Protein AF-A0A6C1QNV3-F1 (afdb_monomer)

Solvent-accessible surface area (backbone atoms only — not comparable to full-atom values): 4868 Å² total; per-residue (Å²): 108,71,67,57,54,51,50,50,52,52,50,52,51,50,52,51,50,49,53,50,65,73,48,50,62,69,36,82,45,78,56,98,91,48,71,49,75,43,33,53,51,60,54,51,51,52,50,52,50,50,52,50,53,52,52,48,51,48,62,67,75,62,63,73,81,75,72,74,79,58,72,70,62,56,55,56,63,63,76,73,109

Structure (mmCIF, N/CA/C/O backbone):
data_AF-A0A6C1QNV3-F1
#
_entry.id   AF-A0A6C1QNV3-F1
#
loop_
_atom_site.group_PDB
_atom_site.id
_atom_site.type_symbol
_atom_site.label_atom_id
_atom_site.label_alt_id
_atom_site.label_comp_id
_atom_site.label_asym_id
_atom_site.label_entity_id
_atom_site.label_seq_id
_atom_site.pdbx_PDB_ins_code
_atom_site.Cartn_x
_atom_site.Cartn_y
_atom_site.Cartn_z
_atom_site.occupancy
_atom_site.B_iso_or_equiv
_atom_site.auth_seq_id
_atom_site.auth_comp_id
_atom_site.auth_asym_id
_atom_site.auth_atom_id
_atom_site.pdbx_PDB_model_num
ATOM 1 N N . MET A 1 1 ? -17.074 5.561 -25.066 1.00 69.12 1 MET A N 1
ATOM 2 C CA . MET A 1 1 ? -16.170 4.597 -24.385 1.00 69.12 1 MET A CA 1
ATOM 3 C C . MET A 1 1 ? -15.281 5.229 -23.306 1.00 69.12 1 MET A C 1
ATOM 5 O O . MET A 1 1 ? -15.269 4.718 -22.197 1.00 69.12 1 MET A O 1
ATOM 9 N N . ARG A 1 2 ? -14.571 6.343 -23.563 1.00 84.44 2 ARG A N 1
ATOM 10 C CA . ARG A 1 2 ? -13.666 6.975 -22.570 1.00 84.44 2 ARG A CA 1
ATOM 11 C C . ARG A 1 2 ? -14.370 7.445 -21.284 1.00 84.44 2 ARG A C 1
ATOM 13 O O . ARG A 1 2 ? -13.881 7.167 -20.199 1.00 84.44 2 ARG A O 1
ATOM 20 N N . LYS A 1 3 ? -15.551 8.069 -21.402 1.00 90.69 3 LYS A N 1
ATOM 21 C CA . LYS A 1 3 ? -16.381 8.491 -20.252 1.00 90.69 3 LYS A CA 1
ATOM 22 C C . LYS A 1 3 ? -16.890 7.307 -19.417 1.00 90.69 3 LYS A C 1
ATOM 24 O O . LYS A 1 3 ? -16.900 7.385 -18.200 1.00 90.69 3 LYS A O 1
ATOM 29 N N . VAL A 1 4 ? -17.236 6.198 -20.076 1.00 94.50 4 VAL A N 1
ATOM 30 C CA . VAL A 1 4 ? -17.664 4.952 -19.412 1.00 94.50 4 VAL A CA 1
ATOM 31 C C . VAL A 1 4 ? -16.497 4.310 -18.662 1.00 94.50 4 VAL A C 1
ATOM 33 O O . VAL A 1 4 ? -16.654 3.951 -17.505 1.00 94.50 4 VAL A O 1
ATOM 36 N N . LYS A 1 5 ? -15.305 4.239 -19.276 1.00 92.62 5 LYS A N 1
ATOM 37 C CA . LYS A 1 5 ? -14.085 3.774 -18.593 1.00 92.62 5 LYS A CA 1
ATOM 38 C C . LYS A 1 5 ? -13.753 4.636 -17.374 1.00 92.62 5 LYS A C 1
ATOM 40 O O . LYS A 1 5 ? -13.462 4.087 -16.322 1.00 92.62 5 LYS A O 1
ATOM 45 N N . LEU A 1 6 ? -13.827 5.963 -17.503 1.00 95.88 6 LEU A N 1
ATOM 46 C CA . LEU A 1 6 ? -13.601 6.875 -16.378 1.00 95.88 6 LEU A CA 1
ATOM 47 C C . LEU A 1 6 ? -14.637 6.678 -15.268 1.00 95.88 6 LEU A C 1
ATOM 49 O O . LEU A 1 6 ? -14.249 6.570 -14.113 1.00 95.88 6 LEU A O 1
ATOM 53 N N . GLY A 1 7 ? -15.923 6.563 -15.612 1.00 97.62 7 GLY A N 1
ATOM 54 C CA . GLY A 1 7 ? -16.981 6.275 -14.642 1.00 97.62 7 GLY A CA 1
ATOM 55 C C . GLY A 1 7 ? -16.774 4.942 -13.920 1.00 97.62 7 GLY A C 1
ATOM 56 O O . GLY A 1 7 ? -16.916 4.882 -12.705 1.00 97.62 7 GLY A O 1
ATOM 57 N N . LEU A 1 8 ? -16.361 3.897 -14.645 1.00 96.94 8 LEU A N 1
ATOM 58 C CA . LEU A 1 8 ? -16.058 2.587 -14.069 1.00 96.94 8 LEU A CA 1
ATOM 59 C C . LEU A 1 8 ? -14.863 2.645 -13.111 1.00 96.94 8 LEU A C 1
ATOM 61 O O . LEU A 1 8 ? -14.940 2.091 -12.021 1.00 96.94 8 LEU A O 1
ATOM 65 N N . ILE A 1 9 ? -13.781 3.332 -13.497 1.00 96.69 9 ILE A N 1
ATOM 66 C CA . ILE A 1 9 ? -12.609 3.525 -12.632 1.00 96.69 9 ILE A CA 1
ATOM 67 C C . ILE A 1 9 ? -13.021 4.268 -11.361 1.00 96.69 9 ILE A C 1
ATOM 69 O O . ILE A 1 9 ? -12.684 3.822 -10.271 1.00 96.69 9 ILE A O 1
ATOM 73 N N . LEU A 1 10 ? -13.800 5.347 -11.488 1.00 97.06 10 LEU A N 1
ATOM 74 C CA . LEU A 1 10 ? -14.267 6.124 -10.342 1.00 97.06 10 LEU A CA 1
ATOM 75 C C . LEU A 1 10 ? -15.123 5.276 -9.391 1.00 97.06 10 LEU A C 1
ATOM 77 O O . LEU A 1 10 ? -14.934 5.326 -8.178 1.00 97.06 10 LEU A O 1
ATOM 81 N N . ALA A 1 11 ? -16.035 4.472 -9.945 1.00 97.38 11 ALA A N 1
ATOM 82 C CA . ALA A 1 11 ? -16.876 3.566 -9.173 1.00 97.38 11 ALA A CA 1
ATOM 83 C C . ALA A 1 11 ? -16.040 2.500 -8.449 1.00 97.38 11 ALA A C 1
ATOM 85 O O . ALA A 1 11 ? -16.241 2.282 -7.257 1.00 97.38 11 ALA A O 1
ATOM 86 N N . LEU A 1 12 ? -15.064 1.885 -9.129 1.00 96.75 12 LEU A N 1
ATOM 87 C CA . LEU A 1 12 ? -14.154 0.919 -8.508 1.00 96.75 12 LEU A CA 1
ATOM 88 C C . LEU A 1 12 ? -13.343 1.555 -7.376 1.00 96.75 12 LEU A C 1
ATOM 90 O O . LEU A 1 12 ? -13.219 0.968 -6.304 1.00 96.75 12 LEU A O 1
ATOM 94 N N . SER A 1 13 ? -12.811 2.759 -7.600 1.00 93.81 13 SER 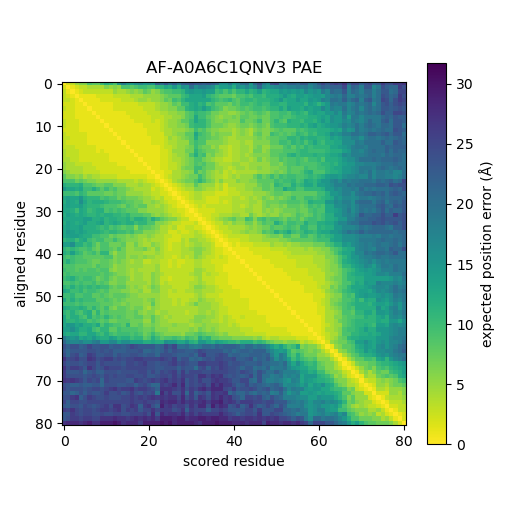A N 1
ATOM 95 C CA . SER A 1 13 ? -12.082 3.511 -6.579 1.00 93.81 13 SER A CA 1
ATOM 96 C C . SER A 1 13 ? -12.962 3.803 -5.368 1.00 93.81 13 SER A C 1
ATOM 98 O O . SER A 1 13 ? -12.515 3.622 -4.240 1.00 93.81 13 SER A O 1
ATOM 100 N N . LEU A 1 14 ? -14.220 4.197 -5.582 1.00 97.06 14 LEU A N 1
ATOM 101 C CA . LEU A 1 14 ? -15.156 4.461 -4.493 1.00 97.06 14 LEU A CA 1
ATOM 102 C C . LEU A 1 14 ? -15.474 3.189 -3.696 1.00 97.06 14 LEU A C 1
ATOM 104 O O . LEU A 1 14 ? -15.423 3.215 -2.470 1.00 97.06 14 LEU A O 1
ATOM 108 N N . VAL A 1 15 ? -15.743 2.069 -4.374 1.00 96.19 15 VAL A N 1
ATOM 109 C CA . VAL A 1 15 ? -15.966 0.766 -3.723 1.00 96.19 15 VAL A CA 1
ATOM 110 C C . VAL A 1 15 ? -14.750 0.361 -2.894 1.00 96.19 15 VAL A C 1
ATOM 112 O O . VAL A 1 15 ? -14.904 -0.059 -1.751 1.00 96.19 15 VAL A O 1
ATOM 115 N N . LEU A 1 16 ? -13.541 0.534 -3.430 1.00 89.25 16 LEU A N 1
ATOM 116 C CA . LEU A 1 16 ? -12.309 0.229 -2.710 1.00 89.25 16 LE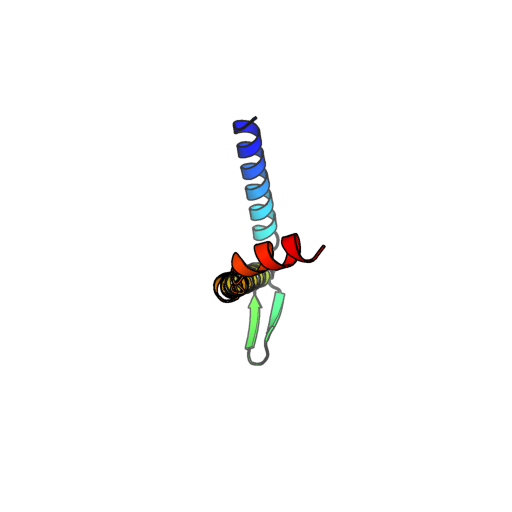U A CA 1
ATOM 117 C C . LEU A 1 16 ? -12.167 1.082 -1.442 1.00 89.25 16 LEU A C 1
ATOM 119 O O . LEU A 1 16 ? -11.868 0.544 -0.379 1.00 89.25 16 LEU A O 1
ATOM 123 N N . VAL A 1 17 ? -12.425 2.391 -1.529 1.00 90.56 17 VAL A N 1
ATOM 124 C CA . VAL A 1 17 ? -12.406 3.292 -0.364 1.00 90.56 17 VAL A CA 1
ATOM 125 C C . VAL A 1 17 ? -13.441 2.865 0.676 1.00 90.56 17 VAL A C 1
ATOM 127 O O . VAL A 1 17 ? -13.138 2.843 1.866 1.00 90.56 17 VAL A O 1
ATOM 130 N N . LEU A 1 18 ? -14.645 2.477 0.251 1.00 92.56 18 LEU A N 1
ATOM 131 C CA . LEU A 1 18 ? -15.675 1.991 1.167 1.00 92.56 18 LEU A CA 1
ATOM 132 C C . LEU A 1 18 ? -15.248 0.699 1.864 1.00 92.56 18 LEU A C 1
ATOM 134 O O . LEU A 1 18 ? -15.387 0.610 3.079 1.00 92.56 18 LEU A O 1
ATOM 138 N N . LEU A 1 19 ? -14.672 -0.263 1.138 1.00 87.12 19 LEU A N 1
ATOM 139 C CA . LEU A 1 19 ? -14.130 -1.484 1.737 1.00 87.12 19 LEU A CA 1
ATOM 140 C C . LEU A 1 19 ? -13.048 -1.160 2.771 1.00 87.12 19 LEU A C 1
ATOM 142 O O . LEU A 1 19 ? -13.079 -1.711 3.866 1.00 87.12 19 LEU A O 1
ATOM 146 N N . VAL A 1 20 ? -12.140 -0.232 2.465 1.00 85.12 20 VAL A N 1
ATOM 147 C CA . VAL A 1 20 ? -11.101 0.237 3.394 1.00 85.12 20 VAL A CA 1
ATOM 148 C C . VAL A 1 20 ? -11.719 0.796 4.674 1.00 85.12 20 VAL A C 1
ATOM 150 O O . VAL A 1 20 ? -11.376 0.338 5.760 1.00 85.12 20 VAL A O 1
ATOM 153 N N . VAL A 1 21 ? -12.638 1.757 4.550 1.00 86.56 21 VAL A N 1
ATOM 15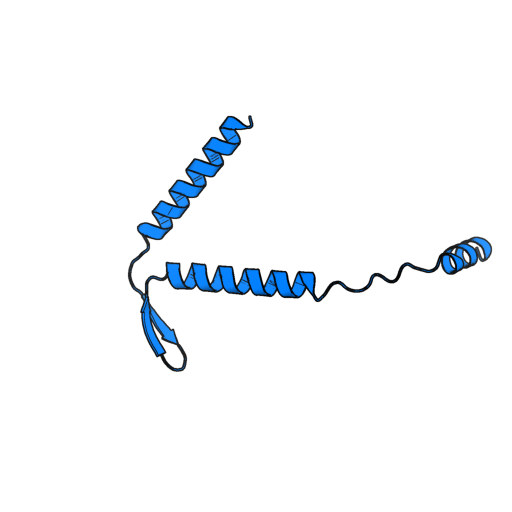4 C CA . VAL A 1 21 ? -13.247 2.454 5.694 1.00 86.56 21 VAL A CA 1
ATOM 1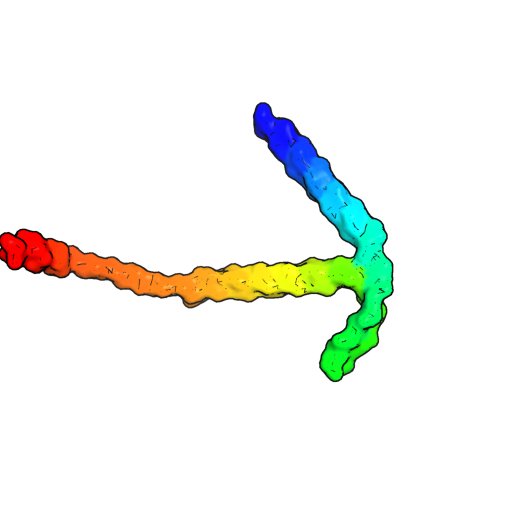55 C C . VAL A 1 21 ? -14.106 1.503 6.528 1.00 86.56 21 VAL A C 1
ATOM 157 O O . VAL A 1 21 ? -14.044 1.541 7.755 1.00 86.56 21 VAL A O 1
ATOM 160 N N . GLN A 1 22 ? -14.858 0.609 5.884 1.00 87.69 22 GLN A N 1
ATOM 161 C CA . GLN A 1 22 ? -15.694 -0.382 6.568 1.00 87.69 22 GLN A CA 1
ATOM 162 C C . GLN A 1 22 ? -14.872 -1.464 7.281 1.00 87.69 22 GLN A C 1
ATOM 164 O O . GLN A 1 22 ? -15.321 -1.997 8.290 1.00 87.69 22 GLN A O 1
ATOM 169 N N . ASN A 1 23 ? -13.658 -1.763 6.812 1.00 83.62 23 ASN A N 1
ATOM 170 C CA . ASN A 1 23 ? -12.770 -2.770 7.403 1.00 83.62 23 ASN A CA 1
ATOM 171 C C . ASN A 1 23 ? -11.683 -2.137 8.295 1.00 83.62 23 ASN A C 1
ATOM 173 O O . ASN A 1 23 ? -10.540 -2.596 8.335 1.00 83.62 23 ASN A O 1
ATOM 177 N N . THR A 1 24 ? -12.032 -1.075 9.029 1.00 86.56 24 THR A N 1
ATOM 178 C CA . THR A 1 24 ? -11.137 -0.389 9.983 1.00 86.56 24 THR A CA 1
ATOM 179 C C . THR A 1 24 ? -11.132 -1.000 11.386 1.00 86.56 24 THR A C 1
ATOM 181 O O . THR A 1 24 ? -10.548 -0.420 12.302 1.00 86.56 24 THR A O 1
ATOM 184 N N . SER A 1 25 ? -11.728 -2.182 11.571 1.00 86.50 25 SER A N 1
ATOM 185 C CA . SER A 1 25 ? -11.692 -2.896 12.848 1.00 86.50 25 SER A CA 1
ATOM 186 C C . SER A 1 25 ? -10.242 -3.082 13.331 1.00 86.50 25 SER A C 1
ATOM 188 O O . SER A 1 25 ? -9.402 -3.584 12.572 1.00 86.50 25 SER A O 1
ATOM 190 N N . PRO A 1 26 ? -9.919 -2.662 14.568 1.00 85.75 26 PRO A N 1
ATOM 191 C CA . PRO A 1 26 ? -8.564 -2.744 15.089 1.00 85.75 26 PRO A CA 1
ATOM 192 C C . PRO A 1 26 ? -8.162 -4.207 15.274 1.00 85.75 26 PRO A C 1
ATOM 194 O O . PRO A 1 26 ? -8.898 -5.003 15.856 1.00 85.75 26 PRO A O 1
ATOM 197 N N . VAL A 1 27 ? -6.977 -4.561 14.779 1.00 87.94 27 VAL A N 1
ATOM 198 C CA . VAL A 1 27 ? -6.364 -5.869 15.009 1.00 87.94 27 VAL A CA 1
ATOM 199 C C . VAL A 1 27 ? -5.130 -5.704 15.879 1.00 87.94 27 VAL A C 1
ATOM 201 O O . VAL A 1 27 ? -4.403 -4.711 15.796 1.00 87.94 27 VAL A O 1
ATOM 204 N N . ARG A 1 28 ? -4.873 -6.693 16.733 1.00 88.38 28 ARG A N 1
ATOM 205 C CA . ARG A 1 28 ? -3.716 -6.670 17.624 1.00 88.38 28 ARG A CA 1
ATOM 206 C C . ARG A 1 28 ? -2.463 -7.092 16.860 1.00 88.38 28 ARG A C 1
ATOM 208 O O . ARG A 1 28 ? -2.217 -8.281 16.668 1.00 88.38 28 ARG A O 1
ATOM 215 N N . GLY A 1 29 ? -1.671 -6.115 16.434 1.00 87.31 29 GLY A N 1
ATOM 216 C CA . GLY A 1 29 ? -0.372 -6.332 15.810 1.00 87.31 29 GLY A CA 1
ATOM 217 C C . GLY A 1 29 ? 0.710 -6.575 16.860 1.00 87.31 29 GLY A C 1
ATOM 218 O O . GLY A 1 29 ? 0.841 -5.812 17.820 1.00 87.31 29 GLY A O 1
ATOM 219 N N . ARG A 1 30 ? 1.504 -7.634 16.677 1.00 89.38 30 ARG A N 1
ATOM 220 C CA . ARG A 1 30 ? 2.723 -7.894 17.451 1.00 89.38 30 ARG A CA 1
ATOM 221 C C . ARG A 1 30 ? 3.921 -7.921 16.512 1.00 89.38 30 ARG A C 1
ATOM 223 O O . ARG A 1 30 ? 4.045 -8.810 15.678 1.00 89.38 30 ARG A O 1
ATOM 230 N N . PHE A 1 31 ? 4.784 -6.933 16.676 1.00 86.00 31 PHE A N 1
ATOM 231 C CA . PHE A 1 31 ? 6.114 -6.862 16.096 1.00 86.00 31 PHE A CA 1
ATOM 232 C C . PHE A 1 31 ? 7.148 -7.316 17.125 1.00 86.00 31 PHE A C 1
ATOM 234 O O . PHE A 1 31 ? 6.851 -7.450 18.311 1.00 86.00 31 PHE A O 1
ATOM 241 N N . LEU A 1 32 ? 8.382 -7.519 16.664 1.00 87.31 32 LEU A N 1
ATOM 242 C CA . LEU A 1 32 ? 9.465 -8.079 17.475 1.00 87.31 32 LEU A CA 1
ATOM 243 C C . LEU A 1 32 ? 9.738 -7.285 18.768 1.00 87.31 32 LEU A C 1
ATOM 245 O O . LEU A 1 32 ? 10.024 -7.880 19.798 1.00 87.31 32 LEU A O 1
ATOM 249 N N . TRP A 1 33 ? 9.596 -5.957 18.719 1.00 93.38 33 TRP A N 1
ATOM 250 C CA . TRP A 1 33 ? 9.856 -5.048 19.846 1.00 93.38 33 TRP A CA 1
ATOM 251 C C . TRP A 1 33 ? 8.659 -4.158 20.203 1.00 93.38 33 TRP A C 1
ATOM 253 O O . TRP A 1 33 ? 8.794 -3.228 20.993 1.00 93.38 33 TRP A O 1
ATOM 263 N N . TYR A 1 34 ? 7.496 -4.382 19.587 1.00 87.88 34 TYR A N 1
ATOM 264 C CA . TYR A 1 34 ? 6.362 -3.468 19.706 1.00 87.88 34 TYR A CA 1
ATOM 265 C C . TYR A 1 34 ? 5.028 -4.191 19.538 1.00 87.88 34 TYR A C 1
ATOM 267 O O . TYR A 1 34 ? 4.888 -5.066 18.689 1.00 87.88 34 TYR A O 1
ATOM 275 N N . SER A 1 35 ? 4.019 -3.802 20.311 1.00 89.31 35 SER A N 1
ATOM 276 C CA . SER A 1 35 ? 2.654 -4.299 20.152 1.00 89.31 35 SER A CA 1
ATOM 277 C C . SER A 1 35 ? 1.672 -3.143 20.185 1.00 89.31 35 SER A C 1
ATOM 279 O O . SER A 1 35 ? 1.721 -2.339 21.115 1.00 89.31 35 SER A O 1
ATOM 281 N N . ALA A 1 36 ? 0.768 -3.091 19.213 1.00 88.31 36 ALA A N 1
ATOM 282 C CA . ALA A 1 36 ? -0.261 -2.064 19.131 1.00 88.31 36 ALA A CA 1
ATOM 283 C C . ALA A 1 36 ? -1.528 -2.600 18.471 1.00 88.31 36 ALA A C 1
ATOM 285 O O . ALA A 1 36 ? -1.492 -3.549 17.685 1.00 88.31 36 ALA A O 1
ATOM 286 N N . GLU A 1 37 ? -2.651 -1.968 18.787 1.00 90.06 37 GLU A N 1
ATOM 287 C CA . GLU A 1 37 ? -3.903 -2.169 18.072 1.00 90.06 37 GLU A CA 1
ATOM 288 C C . GLU A 1 37 ? -3.948 -1.198 16.901 1.00 90.06 37 GLU A C 1
ATOM 290 O O . GLU A 1 37 ? -4.003 0.017 17.076 1.00 90.06 37 GLU A O 1
ATOM 295 N N . VAL A 1 38 ? -3.856 -1.748 15.694 1.00 85.88 38 VAL A N 1
ATOM 296 C CA . VAL A 1 38 ? -3.844 -0.977 14.454 1.00 85.88 38 VAL A CA 1
ATOM 297 C C . VAL A 1 38 ? -4.878 -1.558 13.495 1.00 85.88 38 VAL A C 1
ATOM 299 O O . VAL A 1 38 ? -5.035 -2.777 13.431 1.00 85.88 38 VAL A O 1
ATOM 302 N N . PRO A 1 39 ? -5.599 -0.728 12.729 1.00 88.25 39 PRO A N 1
ATOM 303 C CA . PRO A 1 39 ? -6.451 -1.215 11.653 1.00 88.25 39 PRO A CA 1
ATOM 304 C C . PRO A 1 39 ? -5.644 -2.050 10.653 1.00 88.25 39 PRO A C 1
ATOM 306 O O . PRO A 1 39 ? -4.594 -1.612 10.175 1.00 88.25 39 PRO A O 1
ATOM 309 N N . ALA A 1 40 ? -6.146 -3.231 10.284 1.00 86.44 40 ALA A N 1
ATOM 310 C CA . ALA A 1 40 ? -5.452 -4.131 9.356 1.00 86.44 40 ALA A CA 1
ATOM 311 C C . ALA A 1 40 ? -5.141 -3.461 8.006 1.00 86.44 40 ALA A C 1
ATOM 313 O O . ALA A 1 40 ? -4.115 -3.736 7.382 1.00 86.44 40 ALA A O 1
ATOM 314 N N . ILE A 1 41 ? -5.990 -2.526 7.575 1.00 87.25 41 ILE A N 1
ATOM 315 C CA . ILE A 1 41 ? -5.794 -1.812 6.318 1.00 87.25 41 ILE A CA 1
ATOM 316 C C . ILE A 1 41 ? -4.553 -0.914 6.313 1.00 87.25 41 ILE A C 1
ATOM 318 O O . ILE A 1 41 ? -3.890 -0.807 5.285 1.00 87.25 41 ILE A O 1
ATOM 322 N N . LEU A 1 42 ? -4.182 -0.325 7.455 1.00 85.50 42 LEU A N 1
ATOM 323 C CA . LEU A 1 42 ? -2.943 0.449 7.566 1.00 85.50 42 LEU A CA 1
ATOM 324 C C . LEU A 1 42 ? -1.732 -0.452 7.324 1.00 85.50 42 LEU A C 1
ATOM 326 O O . LEU A 1 42 ? -0.835 -0.082 6.571 1.00 85.50 42 LEU A O 1
ATOM 330 N N . LEU A 1 43 ? -1.741 -1.663 7.887 1.00 87.19 43 LEU A N 1
ATOM 331 C CA . LEU A 1 43 ? -0.686 -2.649 7.651 1.00 87.19 43 LEU A CA 1
ATOM 332 C C . LEU A 1 43 ? -0.628 -3.069 6.178 1.00 87.19 43 LEU A C 1
ATOM 334 O O . LEU A 1 43 ? 0.457 -3.109 5.603 1.00 87.19 43 LEU A O 1
ATOM 338 N N . LEU A 1 44 ? -1.775 -3.334 5.547 1.00 88.69 44 LEU A N 1
ATOM 339 C CA . LEU A 1 44 ? -1.845 -3.706 4.130 1.00 88.69 44 LEU A CA 1
ATOM 340 C C . LEU A 1 44 ? -1.327 -2.598 3.210 1.00 88.69 44 LEU A C 1
ATOM 342 O O . LEU A 1 44 ? -0.529 -2.867 2.318 1.00 88.69 44 LEU A O 1
ATOM 346 N N . VAL A 1 45 ? -1.736 -1.349 3.437 1.00 89.06 45 VAL A N 1
ATOM 347 C CA . VAL A 1 45 ? -1.286 -0.212 2.625 1.00 89.06 45 VAL A CA 1
ATOM 348 C C . VAL A 1 45 ? 0.212 0.020 2.807 1.00 89.06 45 VAL A C 1
ATOM 350 O O . VAL A 1 45 ? 0.922 0.165 1.815 1.00 89.06 45 VAL A O 1
ATOM 353 N N . LEU A 1 46 ? 0.711 0.007 4.048 1.00 91.06 46 LEU A N 1
ATOM 354 C CA . LEU A 1 46 ? 2.135 0.205 4.330 1.00 91.06 46 LEU A CA 1
ATOM 355 C C . LEU A 1 46 ? 2.999 -0.909 3.729 1.00 91.06 46 LEU A C 1
ATOM 357 O O . LEU A 1 46 ? 4.029 -0.625 3.120 1.00 91.06 46 LEU A O 1
ATOM 361 N N . THR A 1 47 ? 2.576 -2.167 3.856 1.00 92.25 47 THR A N 1
ATOM 362 C CA . THR A 1 47 ? 3.313 -3.309 3.293 1.00 92.25 47 THR A CA 1
ATOM 363 C C . THR A 1 47 ? 3.265 -3.331 1.768 1.00 92.25 47 THR A C 1
ATOM 365 O O . THR A 1 47 ? 4.303 -3.540 1.142 1.00 92.25 47 THR A O 1
ATOM 368 N N . ALA A 1 48 ? 2.114 -3.048 1.154 1.00 94.81 48 ALA A N 1
ATOM 369 C CA . ALA A 1 48 ? 1.990 -2.956 -0.299 1.00 94.81 48 ALA A CA 1
ATOM 370 C C . ALA A 1 48 ? 2.825 -1.803 -0.872 1.00 94.81 48 ALA A C 1
ATOM 372 O O . ALA A 1 48 ? 3.568 -2.003 -1.832 1.00 94.81 48 ALA A O 1
ATOM 373 N N . ALA A 1 49 ? 2.752 -0.613 -0.266 1.00 96.00 49 ALA A N 1
ATOM 374 C CA . ALA A 1 49 ? 3.547 0.540 -0.678 1.00 96.00 49 ALA A CA 1
ATOM 375 C C . ALA A 1 49 ? 5.049 0.272 -0.511 1.00 96.00 49 ALA A C 1
ATOM 377 O O . ALA A 1 49 ? 5.817 0.509 -1.440 1.00 96.00 49 ALA A O 1
ATOM 378 N N . GLY A 1 50 ? 5.464 -0.282 0.633 1.00 97.62 50 GLY A N 1
ATOM 379 C CA . GLY A 1 50 ? 6.856 -0.652 0.882 1.00 97.62 50 GLY A CA 1
ATOM 380 C C . GLY A 1 50 ? 7.373 -1.677 -0.128 1.00 97.62 50 GLY A C 1
ATOM 381 O O . GLY A 1 50 ? 8.416 -1.463 -0.743 1.00 97.62 50 GLY A O 1
ATOM 382 N N . GLY A 1 51 ? 6.615 -2.750 -0.367 1.00 97.44 51 GLY A N 1
ATOM 383 C CA . GLY A 1 51 ? 6.953 -3.766 -1.365 1.00 97.44 51 GLY A CA 1
ATOM 384 C C . GLY A 1 51 ? 7.030 -3.203 -2.787 1.00 97.44 51 GLY A C 1
ATOM 385 O O . GLY A 1 51 ? 7.969 -3.517 -3.516 1.00 97.44 51 GLY A O 1
ATOM 386 N N . PHE A 1 52 ? 6.095 -2.329 -3.173 1.00 97.44 52 PHE A N 1
ATOM 387 C CA . PHE A 1 52 ? 6.100 -1.671 -4.481 1.00 97.44 52 PHE A CA 1
ATOM 388 C C . PHE A 1 52 ? 7.315 -0.758 -4.667 1.00 97.44 52 PHE A C 1
ATOM 390 O O . PHE A 1 52 ? 7.988 -0.849 -5.691 1.00 97.44 52 PHE A O 1
ATOM 397 N N . ILE A 1 53 ? 7.629 0.084 -3.676 1.00 98.00 53 ILE A N 1
ATOM 398 C CA . ILE A 1 53 ? 8.801 0.968 -3.717 1.00 98.00 53 ILE A CA 1
ATOM 399 C C . ILE A 1 53 ? 10.077 0.134 -3.838 1.00 98.00 53 ILE A C 1
ATOM 401 O O . ILE A 1 53 ? 10.891 0.403 -4.715 1.00 98.00 53 ILE A O 1
ATOM 405 N N . LEU A 1 54 ? 10.236 -0.913 -3.022 1.00 97.19 54 LEU A N 1
ATOM 406 C CA . LEU A 1 54 ? 11.394 -1.808 -3.106 1.00 97.19 54 LEU A CA 1
ATOM 407 C C . LEU A 1 54 ? 11.496 -2.487 -4.477 1.00 97.19 54 LEU A C 1
ATOM 409 O O . LEU A 1 54 ? 12.571 -2.500 -5.071 1.00 97.19 54 LEU A O 1
ATOM 413 N N . GLY A 1 55 ? 10.384 -2.999 -5.009 1.00 95.69 55 GLY A N 1
ATOM 414 C CA . GLY A 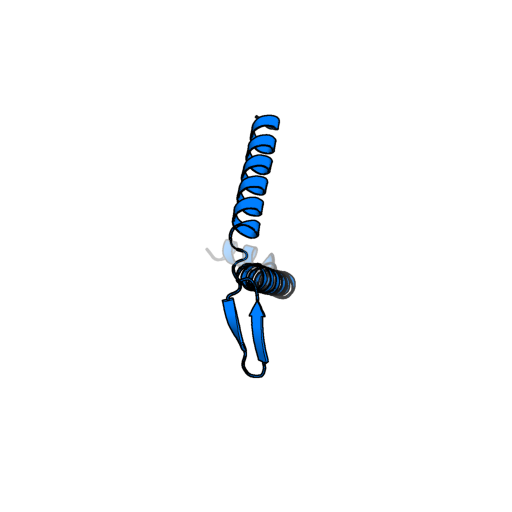1 55 ? 10.343 -3.598 -6.343 1.00 95.69 55 GLY A CA 1
ATOM 415 C C . GLY A 1 55 ? 10.727 -2.607 -7.444 1.00 95.69 55 GLY A C 1
ATOM 416 O O . GLY A 1 55 ? 11.486 -2.956 -8.347 1.00 95.69 55 GLY A O 1
ATOM 417 N N . LEU A 1 56 ? 10.267 -1.357 -7.340 1.00 96.69 56 LEU A N 1
ATOM 418 C CA . LEU A 1 56 ? 10.629 -0.290 -8.268 1.00 96.69 56 LEU A CA 1
ATOM 419 C C . LEU A 1 56 ? 12.124 0.040 -8.183 1.00 96.69 56 LEU A C 1
ATOM 421 O O . LEU A 1 56 ? 12.777 0.144 -9.217 1.00 96.69 56 LEU A O 1
ATOM 425 N N . LEU A 1 57 ? 12.685 0.148 -6.974 1.00 96.50 57 LEU A N 1
ATOM 426 C CA . LEU A 1 57 ? 14.119 0.376 -6.776 1.00 96.50 57 LEU A CA 1
ATOM 427 C C . LEU A 1 57 ? 14.948 -0.756 -7.395 1.00 96.50 57 LEU A C 1
ATOM 429 O O . LEU A 1 57 ? 15.902 -0.486 -8.120 1.00 96.50 57 LEU A O 1
ATOM 433 N N . VAL A 1 58 ? 14.556 -2.017 -7.186 1.00 95.62 58 VAL A N 1
ATOM 434 C CA . VAL A 1 58 ? 15.218 -3.169 -7.818 1.00 95.62 58 VAL A CA 1
ATOM 435 C C . VAL A 1 58 ? 15.130 -3.080 -9.340 1.00 95.62 58 VAL A C 1
ATOM 437 O O . VAL A 1 58 ? 16.141 -3.242 -10.014 1.00 95.62 58 VAL A O 1
ATOM 440 N N . ALA A 1 59 ? 13.959 -2.782 -9.904 1.00 92.81 59 ALA A N 1
ATOM 441 C CA . ALA A 1 59 ? 13.796 -2.671 -11.353 1.00 92.81 59 ALA A CA 1
ATOM 442 C C . ALA A 1 59 ? 14.647 -1.545 -11.968 1.00 92.81 59 ALA A C 1
ATOM 444 O O . ALA A 1 59 ? 15.154 -1.692 -13.080 1.00 92.81 59 ALA A O 1
ATOM 445 N N . LEU A 1 60 ?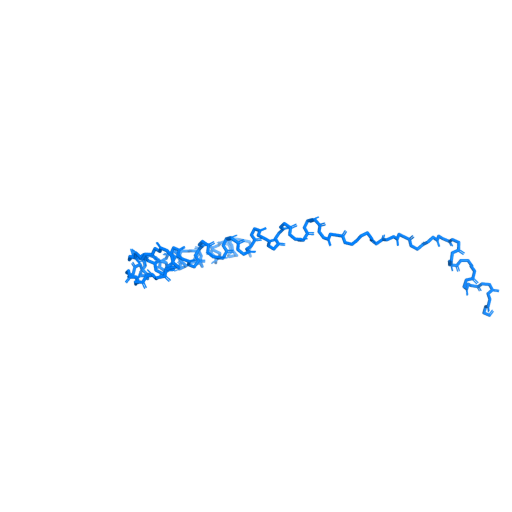 14.814 -0.431 -11.250 1.00 92.06 60 LEU A N 1
ATOM 446 C CA . LEU A 1 60 ? 15.612 0.708 -11.700 1.00 92.06 60 LEU A CA 1
ATOM 447 C C . LEU A 1 60 ? 17.116 0.443 -11.589 1.00 92.06 60 LEU A C 1
ATOM 449 O O . LEU A 1 60 ? 17.850 0.742 -12.527 1.00 92.06 60 LEU A O 1
ATOM 453 N N . PHE A 1 61 ? 17.577 -0.131 -10.477 1.00 91.06 61 PHE A N 1
ATOM 454 C CA . PHE A 1 61 ? 19.007 -0.344 -10.229 1.00 91.06 61 PHE A CA 1
ATOM 455 C C . PHE A 1 61 ? 19.550 -1.658 -10.795 1.00 91.06 61 PHE A C 1
ATOM 457 O O . PHE A 1 61 ? 20.757 -1.789 -10.969 1.00 91.06 61 PHE A O 1
ATOM 464 N N . TYR A 1 62 ? 18.686 -2.628 -11.097 1.00 85.94 62 TYR A N 1
ATOM 465 C CA . TYR A 1 62 ? 19.072 -3.950 -11.593 1.00 85.94 62 TYR A CA 1
ATOM 466 C C . TYR A 1 62 ? 18.786 -4.129 -13.092 1.00 85.94 62 TYR A C 1
ATO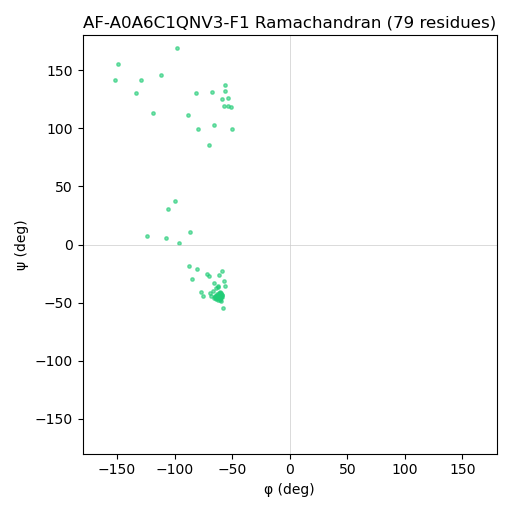M 468 O O . TYR A 1 62 ? 18.523 -5.239 -13.567 1.00 85.94 62 TYR A O 1
ATOM 476 N N . GLN A 1 63 ? 18.843 -3.043 -13.873 1.00 70.00 63 GLN A N 1
ATOM 477 C CA . GLN A 1 63 ? 18.909 -3.162 -15.327 1.00 70.00 63 GLN A CA 1
ATOM 478 C C . GLN A 1 63 ? 20.239 -3.821 -15.699 1.00 70.00 63 GLN A C 1
ATOM 480 O O . GLN A 1 63 ? 21.293 -3.195 -15.675 1.00 70.00 63 GLN A O 1
ATOM 485 N N . ARG A 1 64 ? 20.189 -5.116 -16.031 1.00 66.00 64 ARG A N 1
ATOM 486 C CA . ARG A 1 64 ? 21.300 -5.814 -16.686 1.00 66.00 64 ARG A CA 1
ATOM 487 C C . ARG A 1 64 ? 21.669 -5.031 -17.939 1.00 66.00 64 ARG A C 1
ATOM 489 O O . ARG A 1 64 ? 20.838 -4.937 -18.845 1.00 66.00 64 ARG A O 1
ATOM 496 N N . ASP A 1 65 ? 22.906 -4.545 -17.998 1.00 67.56 65 ASP A N 1
ATOM 497 C CA . ASP A 1 65 ? 23.534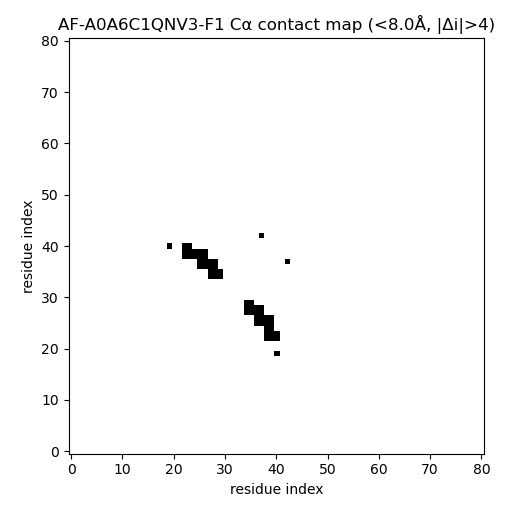 -4.087 -19.231 1.00 67.56 65 ASP A CA 1
ATOM 498 C C . ASP A 1 65 ? 23.360 -5.178 -20.286 1.00 67.56 65 ASP A C 1
ATOM 500 O O . ASP A 1 65 ? 24.076 -6.185 -20.314 1.00 67.56 65 ASP A O 1
ATOM 504 N N . LYS A 1 66 ? 22.373 -5.009 -21.167 1.00 68.19 66 LYS A N 1
ATOM 505 C CA . LYS A 1 66 ? 22.330 -5.760 -22.412 1.00 68.19 66 LYS A CA 1
ATOM 506 C C . LYS A 1 66 ? 23.468 -5.191 -23.240 1.00 68.19 66 LYS A C 1
ATOM 508 O O . LYS A 1 66 ? 23.251 -4.252 -24.001 1.00 68.19 66 LYS A O 1
ATOM 513 N N . LYS A 1 67 ? 24.687 -5.710 -23.044 1.00 71.50 67 LYS A N 1
ATOM 514 C CA . LYS A 1 67 ? 25.808 -5.389 -23.926 1.00 71.50 67 LYS A CA 1
ATOM 515 C C . LYS A 1 67 ? 25.316 -5.627 -25.355 1.00 71.50 67 LYS A C 1
ATOM 517 O O . LYS A 1 67 ? 24.911 -6.755 -25.651 1.00 71.50 67 LYS A O 1
ATOM 522 N N . PRO A 1 68 ? 25.279 -4.596 -26.214 1.00 74.19 68 PRO A N 1
ATOM 523 C CA . PRO A 1 68 ? 24.947 -4.811 -27.607 1.00 74.19 68 PRO A CA 1
ATOM 524 C C . PRO A 1 68 ? 25.971 -5.799 -28.162 1.00 74.19 68 PRO A C 1
ATOM 526 O O . PRO A 1 68 ? 27.176 -5.601 -27.997 1.00 74.19 68 PRO A O 1
ATOM 529 N N . VAL A 1 69 ? 25.482 -6.895 -28.747 1.00 75.12 69 VAL A N 1
ATOM 530 C CA . VAL A 1 69 ? 26.334 -7.868 -29.435 1.00 75.12 69 VAL A CA 1
ATOM 531 C C . VAL A 1 69 ? 27.092 -7.089 -30.515 1.00 75.12 69 VAL A C 1
ATOM 533 O O . VAL A 1 69 ? 26.437 -6.464 -31.357 1.00 75.12 69 VAL A O 1
ATOM 536 N N . PRO A 1 70 ? 28.436 -7.043 -30.474 1.00 79.94 70 PRO A N 1
ATOM 537 C CA . PRO A 1 70 ? 29.217 -6.269 -31.42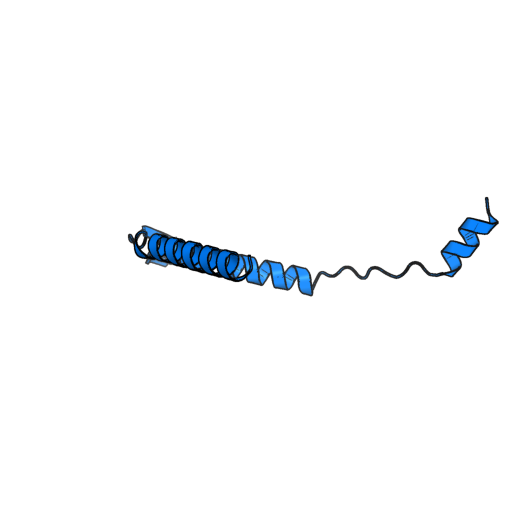5 1.00 79.94 70 PRO A CA 1
ATOM 538 C C . PRO A 1 70 ? 28.891 -6.695 -32.855 1.00 79.94 70 PRO A C 1
ATOM 540 O O . PRO A 1 70 ? 28.796 -7.885 -33.152 1.00 79.94 70 PRO A O 1
ATOM 543 N N . HIS A 1 71 ? 28.738 -5.728 -33.760 1.00 69.75 71 HIS A N 1
ATOM 544 C CA . HIS A 1 71 ? 28.354 -6.005 -35.147 1.00 69.75 71 HIS A CA 1
ATOM 545 C C . HIS A 1 71 ? 29.351 -6.936 -35.870 1.00 69.75 71 HIS A C 1
ATOM 547 O O . HIS A 1 71 ? 28.957 -7.651 -36.785 1.00 69.75 71 HIS A O 1
ATOM 553 N N . SER A 1 72 ? 30.602 -7.006 -35.395 1.00 72.44 72 SER A N 1
ATOM 554 C CA . SER A 1 72 ? 31.631 -7.940 -35.870 1.00 72.44 72 SER A CA 1
ATOM 555 C C . SER A 1 72 ? 31.278 -9.420 -35.669 1.00 72.44 72 SER A C 1
ATOM 557 O O . SER A 1 72 ? 31.750 -10.262 -36.425 1.00 72.44 72 SER A O 1
ATOM 559 N N . GLU A 1 73 ? 30.434 -9.750 -34.688 1.00 66.75 73 GLU A N 1
ATOM 560 C CA . GLU A 1 73 ? 30.025 -11.132 -34.403 1.00 66.75 73 GLU A CA 1
ATOM 561 C C . GLU A 1 73 ? 28.914 -11.626 -35.355 1.00 66.75 73 GLU A C 1
ATOM 563 O O . GLU A 1 73 ? 28.747 -12.828 -35.562 1.00 66.75 73 GLU A O 1
ATOM 568 N N . TYR A 1 74 ? 28.168 -10.709 -35.987 1.00 68.06 74 TYR A N 1
ATOM 569 C CA . TYR A 1 74 ? 27.166 -11.045 -37.010 1.00 68.06 74 TYR A CA 1
ATOM 570 C C . TYR A 1 74 ? 27.811 -11.383 -38.353 1.00 68.06 74 TYR A C 1
ATOM 572 O O . TYR A 1 74 ? 27.401 -12.330 -39.030 1.00 68.06 74 TYR A O 1
ATOM 580 N N . THR A 1 75 ? 28.835 -10.622 -38.732 1.00 67.75 75 THR A N 1
ATOM 581 C CA . THR A 1 75 ? 29.614 -10.848 -39.948 1.00 67.75 75 THR A CA 1
ATOM 582 C C . THR A 1 75 ? 30.304 -12.206 -39.882 1.00 67.75 75 THR A C 1
ATOM 584 O O . THR A 1 75 ? 30.143 -13.014 -40.790 1.00 67.75 75 THR A O 1
ATOM 587 N N . GLU A 1 76 ? 30.969 -12.531 -38.773 1.00 66.25 76 GLU A N 1
ATOM 588 C CA . GLU A 1 76 ? 31.670 -13.814 -38.636 1.00 66.25 76 GLU A CA 1
ATOM 589 C C . GLU A 1 76 ? 30.742 -15.035 -38.717 1.00 66.25 76 GLU A C 1
ATOM 591 O O . GLU A 1 76 ? 31.104 -16.041 -39.319 1.00 66.25 76 GLU A O 1
ATOM 596 N N . ARG A 1 77 ? 29.520 -14.948 -38.177 1.00 66.75 77 ARG A N 1
ATOM 597 C CA . ARG A 1 77 ? 28.539 -16.045 -38.240 1.00 66.75 77 ARG A CA 1
ATOM 598 C C . ARG A 1 77 ? 27.942 -16.258 -39.633 1.00 66.75 77 ARG A C 1
ATOM 600 O O . ARG A 1 77 ? 27.511 -17.364 -39.936 1.00 66.75 77 ARG A O 1
ATOM 607 N N . THR A 1 78 ? 27.917 -15.216 -40.463 1.00 68.12 78 THR A N 1
ATOM 608 C CA . THR A 1 78 ? 27.309 -15.256 -41.804 1.00 68.12 78 THR A CA 1
ATOM 609 C C . THR A 1 78 ? 28.272 -15.806 -42.861 1.00 68.12 78 THR A C 1
ATOM 611 O O . THR A 1 78 ? 27.831 -16.444 -43.807 1.00 68.12 78 THR A O 1
ATOM 614 N N . TYR A 1 79 ? 29.585 -15.612 -42.693 1.00 66.19 79 TYR A N 1
ATOM 615 C CA . TYR A 1 79 ? 30.605 -16.061 -43.657 1.00 66.19 79 TYR A CA 1
ATOM 616 C C . TYR A 1 79 ? 31.252 -17.415 -43.318 1.00 66.19 79 TYR A C 1
ATOM 618 O O . TYR A 1 79 ? 32.146 -17.862 -44.033 1.00 66.19 79 TYR A O 1
ATOM 626 N N . ARG A 1 80 ? 30.826 -18.070 -42.230 1.00 65.00 80 ARG A N 1
ATOM 627 C CA . ARG A 1 80 ? 31.319 -19.393 -41.799 1.00 65.00 80 ARG A CA 1
ATOM 628 C C . ARG A 1 80 ? 30.321 -20.542 -42.016 1.00 65.00 80 ARG A C 1
ATOM 630 O O . ARG A 1 80 ? 30.592 -21.641 -41.535 1.00 65.00 80 ARG A O 1
ATOM 637 N N . GLY A 1 81 ? 29.187 -20.270 -42.667 1.00 60.28 81 GLY A N 1
ATOM 638 C CA . GLY A 1 81 ? 28.140 -21.243 -43.008 1.00 60.28 81 GLY A CA 1
ATOM 639 C C . GLY A 1 81 ? 28.250 -21.746 -44.437 1.00 60.28 81 GLY A C 1
ATOM 640 O O . GLY A 1 81 ? 28.590 -20.919 -45.311 1.00 60.28 81 GLY A O 1
#

Nearest PDB structures (foldseek):
  1fxk-assembly1_B  TM=5.062E-01  e=7.991E+00  Methanothermobacter thermautotrophicus
  2zqm-assembly1_A  TM=3.882E-01  e=8.560E+00  Thermococcus sp. JCM 11816

pLDDT: mean 85.8, std 10.58, range [60.28, 98.0]

Radius of gyration: 24.85 Å; Cα contacts (8 Å, |Δi|>4): 28; chains: 1; bounding box: 49×30×64 Å

Sequence (81 aa):
MRKVKLGLILALSLVLVLLVVQNTSPVRGRFLWYSAEVPAILLLVLTAAGGFILGLLVALFYQRDKKPVPHSEYTERTYRG

Secondary structure (DSSP, 8-state):
-HHHHHHHHHHHHHHHHHHHHHT--EEEEEETTEEEEEEHHHHHHHHHHHHHHHHHHHHHHT----PPPPHHHHHHHHS--

Foldseek 3Di:
DVVVVVVVVVVVVVVVVVVLVVQQQWDWDDDPPDIDTGRVSVVVVVVVVVVVVVVVVCVVVVPPPPPPDPPVVVVVVVVVD

Mean predicted aligned error: 11.07 Å